Protein AF-A0AAW3DNM3-F1 (afdb_monomer)

Solvent-accessible surface area (backbone atoms only — not comparable to full-atom values): 3242 Å² total; per-residue (Å²): 74,94,89,76,71,49,85,62,97,46,69,41,57,44,50,24,49,50,31,43,71,68,59,73,18,61,37,53,41,87,89,73,22,53,63,23,74,42,66,67,61,46,54,60,53,48,33,71,76,72,62,62,70,133

pLDDT: mean 86.43, std 6.5, range [61.69, 93.44]

InterPro domains:
  IPR013087 Zinc finger C2H2-type [PF00096] (27-49)
  IPR013087 Zinc finger C2H2-type [PS00028] (29-49)
  IPR013087 Zinc finger C2H2-type [PS50157] (1-26)
  IPR013087 Zinc finger C2H2-type [PS50157] (27-54)
  IPR036236 Zinc finger C2H2 superfamily [SSF57667] (8-54)

Nearest PDB structures (foldseek):
  2i13-assembly2_B  TM=5.656E-01  e=2.712E-04  Mus musculus
  5ei9-assembly2_F  TM=5.689E-01  e=5.501E-04  Homo sapiens
  8e3d-assembly3_F  TM=5.578E-01  e=3.223E-03  Homo sapiens
  8e3e-assembly2_B  TM=5.710E-01  e=3.713E-03  Homo sapiens
  5yeg-assembly1_A  TM=5.687E-01  e=7.530E-03  Homo sapiens

Secondary structure (DSSP, 8-state):
-TTT----SSHHHHHHHHHHHHSSS-EE-TTT--EESSHHHHHHHHHHHHT---

Structure (mmCIF, N/CA/C/O backbone):
data_AF-A0AAW3DNM3-F1
#
_entry.id   AF-A0AAW3DNM3-F1
#
loop_
_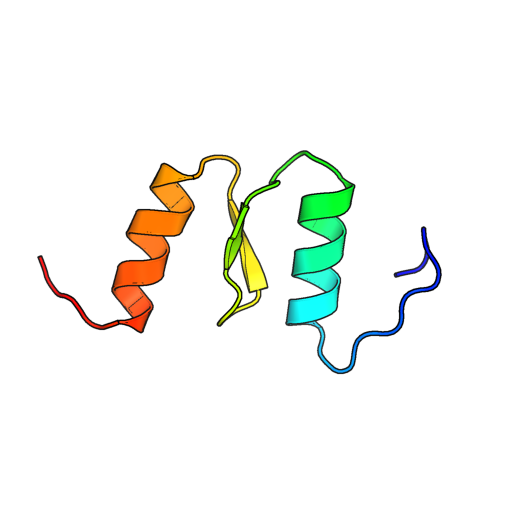atom_site.group_PDB
_atom_site.id
_atom_site.type_symbol
_atom_site.label_atom_id
_atom_site.label_alt_id
_atom_site.label_comp_id
_atom_site.label_asym_id
_atom_site.label_entity_id
_atom_site.label_seq_id
_atom_site.pdbx_PDB_ins_code
_atom_site.Cartn_x
_atom_site.Cartn_y
_atom_site.Cartn_z
_atom_site.occupancy
_atom_site.B_iso_or_equ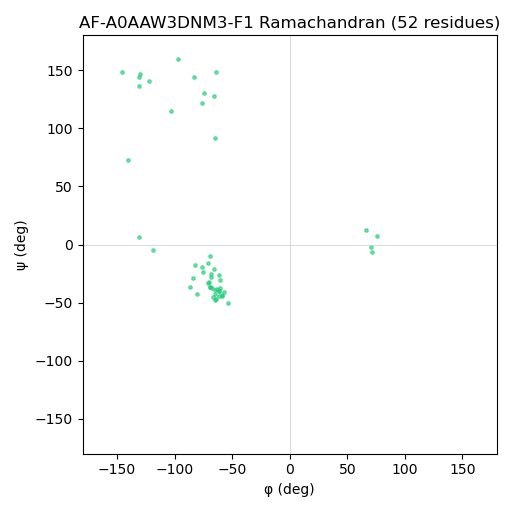iv
_atom_site.auth_seq_id
_atom_site.auth_comp_id
_atom_site.auth_asym_id
_atom_site.auth_atom_id
_atom_site.pdbx_PDB_model_num
ATOM 1 N N . CYS A 1 1 ? -6.802 -2.400 13.863 1.00 84.75 1 CYS A N 1
ATOM 2 C CA . CYS A 1 1 ? -6.059 -1.205 14.294 1.00 84.75 1 CYS A CA 1
ATOM 3 C C . CYS A 1 1 ? -6.486 -0.867 15.709 1.00 84.75 1 CYS A C 1
ATOM 5 O O . CYS A 1 1 ? -7.667 -0.629 15.929 1.00 84.75 1 CYS A O 1
ATOM 7 N N . SER A 1 2 ? -5.549 -0.881 16.656 1.00 79.50 2 SER A N 1
ATOM 8 C CA . SER A 1 2 ? -5.810 -0.566 18.067 1.00 79.50 2 SER A CA 1
ATOM 9 C C . SER A 1 2 ? -6.224 0.892 18.300 1.00 79.50 2 SER A C 1
ATOM 11 O O . SER A 1 2 ? -6.874 1.169 19.296 1.00 79.50 2 SER A O 1
ATOM 13 N N . GLN A 1 3 ? -5.905 1.803 17.372 1.00 82.62 3 GLN A N 1
ATOM 14 C CA . GLN A 1 3 ? -6.216 3.235 17.483 1.00 82.62 3 GLN A CA 1
ATOM 15 C C . GLN A 1 3 ? -7.635 3.606 17.022 1.00 82.62 3 GLN A C 1
ATOM 17 O O . GLN A 1 3 ? -8.200 4.575 17.506 1.00 82.62 3 GLN A O 1
ATOM 22 N N . CYS A 1 4 ? -8.230 2.867 16.079 1.00 88.12 4 CYS A N 1
ATOM 23 C CA . CYS A 1 4 ? -9.554 3.199 15.522 1.00 88.12 4 CYS A CA 1
ATOM 24 C C . CYS A 1 4 ? -10.542 2.021 15.497 1.00 88.12 4 CYS A C 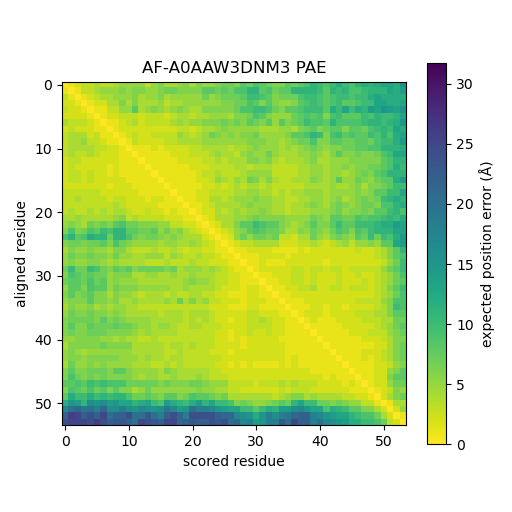1
ATOM 26 O O . CYS A 1 4 ? -11.603 2.115 14.886 1.00 88.12 4 CYS A O 1
ATOM 28 N N . GLY A 1 5 ? -10.185 0.878 16.089 1.00 86.75 5 GLY A N 1
ATOM 29 C CA . GLY A 1 5 ? -11.055 -0.300 16.187 1.00 86.75 5 GLY A CA 1
ATOM 30 C C . GLY A 1 5 ? -11.310 -1.049 14.872 1.00 86.75 5 GLY A C 1
ATOM 31 O O . GLY A 1 5 ? -11.967 -2.086 14.883 1.00 86.75 5 GLY A O 1
ATOM 32 N N . LYS A 1 6 ? -10.778 -0.589 13.729 1.00 90.19 6 LYS A N 1
ATOM 33 C CA . LYS A 1 6 ? -10.983 -1.256 12.430 1.00 90.19 6 LYS A CA 1
ATOM 34 C C . LYS A 1 6 ? -10.329 -2.640 12.386 1.00 90.19 6 LYS A C 1
ATOM 36 O O . LYS A 1 6 ? -9.130 -2.767 12.653 1.00 90.19 6 LYS A O 1
ATOM 41 N N . GLY A 1 7 ? -11.092 -3.661 12.003 1.00 90.00 7 GLY A N 1
ATOM 42 C CA . GLY A 1 7 ? -10.592 -5.012 11.733 1.00 90.00 7 GLY A CA 1
ATOM 43 C C . GLY A 1 7 ? -10.035 -5.144 10.314 1.00 90.00 7 GLY A C 1
ATOM 44 O O . GLY A 1 7 ? -10.567 -4.550 9.380 1.00 90.00 7 GLY A O 1
ATOM 45 N N . PHE A 1 8 ? -8.970 -5.928 10.145 1.00 89.38 8 PHE A N 1
ATOM 46 C CA . PHE A 1 8 ? -8.363 -6.213 8.843 1.00 89.38 8 PHE A CA 1
ATOM 47 C C . PHE A 1 8 ? -8.156 -7.716 8.700 1.00 89.38 8 PHE A C 1
ATOM 49 O O . PHE A 1 8 ? -7.689 -8.366 9.631 1.00 89.38 8 PHE A O 1
ATOM 56 N N . ARG A 1 9 ? -8.482 -8.257 7.522 1.00 89.62 9 ARG A N 1
ATOM 57 C CA . ARG A 1 9 ? -8.317 -9.685 7.204 1.00 89.62 9 ARG A CA 1
ATOM 58 C C . ARG A 1 9 ? -6.857 -10.073 6.939 1.00 89.62 9 ARG A C 1
ATOM 60 O O . ARG A 1 9 ? -6.496 -11.232 7.096 1.00 89.62 9 ARG A O 1
ATOM 67 N N . HIS A 1 10 ? -6.031 -9.102 6.546 1.00 87.50 10 HIS A N 1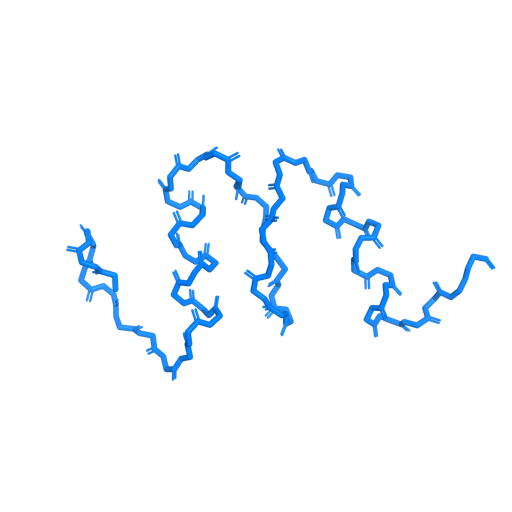
ATOM 68 C CA . HIS A 1 10 ? -4.628 -9.291 6.178 1.00 87.50 10 HIS A CA 1
ATOM 69 C C . HIS A 1 10 ? -3.733 -8.293 6.919 1.00 87.50 10 HIS A C 1
ATOM 71 O O . HIS A 1 10 ? -4.123 -7.142 7.140 1.00 87.50 10 HIS A O 1
ATOM 77 N N . SER A 1 11 ? -2.512 -8.715 7.256 1.00 85.88 11 SER A N 1
ATOM 78 C CA . SER A 1 11 ? -1.504 -7.867 7.907 1.00 85.88 11 SER A CA 1
ATOM 79 C C . SER A 1 11 ? -1.078 -6.688 7.028 1.00 85.88 11 SER A C 1
ATOM 81 O O . SER A 1 11 ? -0.945 -5.578 7.532 1.00 85.88 11 SER A O 1
ATOM 83 N N . SER A 1 12 ? -0.954 -6.889 5.713 1.00 83.94 12 SER A N 1
ATOM 84 C CA . SER A 1 12 ? -0.648 -5.829 4.740 1.00 83.94 12 SER A CA 1
ATOM 85 C C . SER A 1 12 ? -1.670 -4.690 4.779 1.00 83.94 12 SER A C 1
ATOM 87 O O . SER A 1 12 ? -1.297 -3.520 4.752 1.00 83.94 12 SER A O 1
ATOM 89 N N . ALA A 1 13 ? -2.956 -5.022 4.917 1.00 85.69 13 ALA A N 1
ATOM 90 C CA . ALA A 1 13 ? -4.031 -4.042 5.014 1.00 85.69 13 ALA A CA 1
ATOM 91 C C . ALA A 1 13 ? -3.988 -3.268 6.344 1.00 85.69 13 ALA A C 1
ATOM 93 O O . ALA A 1 13 ? -4.236 -2.064 6.359 1.00 85.69 13 ALA A O 1
ATOM 94 N N . LEU A 1 14 ? -3.618 -3.932 7.448 1.00 89.12 14 LEU A N 1
ATOM 95 C CA . LEU A 1 14 ? -3.410 -3.273 8.740 1.00 89.12 14 LEU A CA 1
ATOM 96 C C . LEU A 1 14 ? -2.205 -2.318 8.710 1.00 89.12 14 LEU A C 1
ATOM 98 O O . LEU A 1 14 ? -2.322 -1.194 9.192 1.00 89.12 14 LEU A O 1
ATOM 102 N N . ILE A 1 15 ? -1.078 -2.745 8.136 1.00 85.25 15 ILE A N 1
ATOM 103 C CA . ILE A 1 15 ? 0.151 -1.940 8.026 1.00 85.25 15 ILE A CA 1
ATOM 104 C C . ILE A 1 15 ? -0.088 -0.717 7.134 1.00 85.25 15 ILE A C 1
ATOM 106 O O . ILE A 1 15 ? 0.221 0.405 7.530 1.00 85.25 15 ILE A O 1
ATOM 110 N N . CYS A 1 16 ? -0.706 -0.923 5.967 1.00 86.50 16 CYS A N 1
ATOM 111 C CA . CYS A 1 16 ? -1.130 0.148 5.066 1.00 86.50 16 CYS A CA 1
ATOM 112 C C . CYS A 1 16 ? -1.995 1.173 5.809 1.00 86.50 16 CYS A C 1
ATOM 114 O O . CYS A 1 16 ? -1.703 2.367 5.804 1.00 86.50 16 CYS A O 1
ATOM 116 N N . HIS A 1 17 ? -3.011 0.699 6.531 1.00 88.31 17 HIS A N 1
ATOM 117 C CA . HIS A 1 17 ? -3.873 1.567 7.316 1.00 88.31 17 HIS A CA 1
ATOM 118 C C . HIS A 1 17 ? -3.106 2.368 8.378 1.00 88.31 17 HIS A C 1
ATOM 120 O O . HIS A 1 17 ? -3.341 3.567 8.504 1.00 88.31 17 HIS A O 1
ATOM 126 N N . GLN A 1 18 ? -2.185 1.740 9.113 1.00 87.00 18 GLN A N 1
ATOM 127 C CA . GLN A 1 18 ? -1.390 2.421 10.138 1.00 87.00 18 GLN A CA 1
ATOM 128 C C . GLN A 1 18 ? -0.458 3.486 9.550 1.00 87.00 18 GLN A C 1
ATOM 130 O O . GLN A 1 18 ? -0.363 4.565 10.123 1.00 87.00 18 GLN A O 1
ATOM 135 N N . CYS A 1 19 ? 0.167 3.232 8.398 1.00 85.75 19 CYS A N 1
ATOM 136 C CA . CYS A 1 19 ? 0.995 4.224 7.703 1.00 85.75 19 CYS A CA 1
ATOM 137 C C . CYS A 1 19 ? 0.219 5.470 7.281 1.00 85.75 19 CYS A C 1
ATOM 139 O O . CYS A 1 19 ? 0.700 6.591 7.436 1.00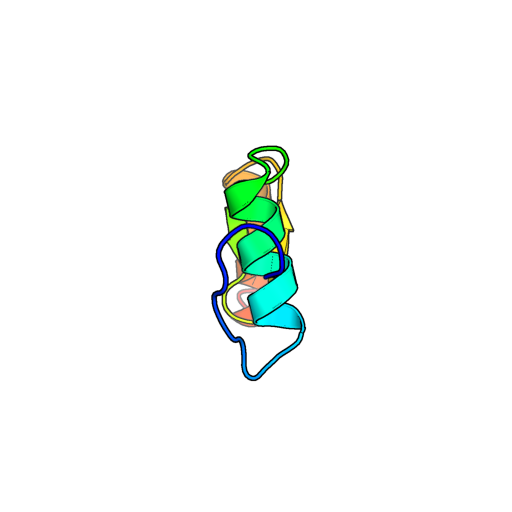 85.75 19 CYS A O 1
ATOM 141 N N . VAL A 1 20 ? -0.977 5.273 6.719 1.00 83.75 20 VAL A N 1
ATOM 142 C CA . VAL A 1 20 ? -1.817 6.398 6.294 1.00 83.75 20 VAL A CA 1
ATOM 143 C C . VAL A 1 20 ? -2.330 7.157 7.514 1.00 83.75 20 VAL A C 1
ATOM 145 O O . VAL A 1 20 ? -2.395 8.381 7.497 1.00 83.75 20 VAL A O 1
ATOM 148 N N . GLN A 1 21 ? -2.640 6.438 8.594 1.00 86.31 21 GLN A N 1
ATOM 149 C CA . GLN A 1 21 ? -3.113 7.028 9.839 1.00 86.31 21 GLN A CA 1
ATOM 150 C C . GLN A 1 21 ?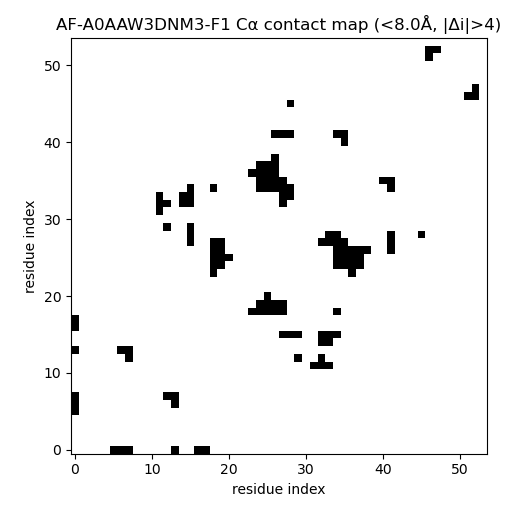 -2.011 7.787 10.602 1.00 86.31 21 GLN A C 1
ATOM 152 O O . GLN A 1 21 ? -2.325 8.785 11.244 1.00 86.31 21 GLN A O 1
ATOM 15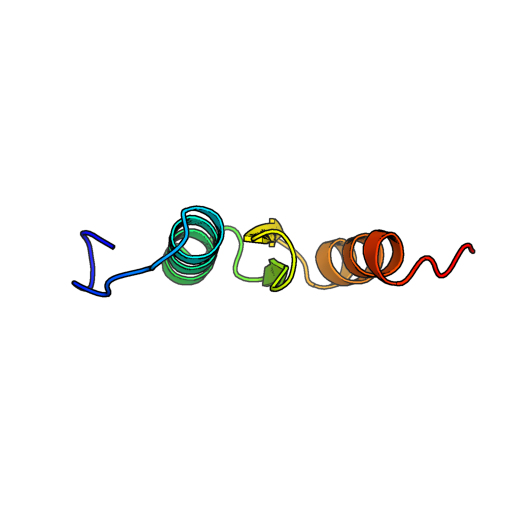7 N N . SER A 1 22 ? -0.744 7.355 10.532 1.00 84.12 22 SER A N 1
ATOM 158 C CA . SER A 1 22 ? 0.383 8.061 11.166 1.00 84.12 22 SER A CA 1
ATOM 159 C C . SER A 1 22 ? 0.823 9.308 10.398 1.00 84.12 22 SER A C 1
ATOM 161 O O . SER A 1 22 ? 1.496 10.165 10.962 1.00 84.12 22 SER A O 1
ATOM 163 N N . GLY A 1 23 ? 0.473 9.417 9.112 1.00 80.19 23 GLY A N 1
ATOM 164 C CA . GLY A 1 23 ? 0.855 10.542 8.257 1.00 80.19 23 GLY A CA 1
ATOM 165 C C . GLY A 1 23 ? 2.339 10.576 7.864 1.00 80.19 23 GLY A C 1
ATOM 166 O O . GLY A 1 23 ? 2.713 11.374 7.011 1.00 80.19 23 GLY A O 1
ATOM 167 N N . GLU A 1 24 ? 3.183 9.693 8.410 1.00 82.12 24 GLU A N 1
ATOM 168 C CA . GLU A 1 24 ? 4.614 9.620 8.071 1.00 82.12 24 GLU A CA 1
ATOM 169 C C . GLU A 1 24 ? 4.844 9.080 6.653 1.00 82.12 24 GLU A C 1
ATOM 171 O O . GLU A 1 24 ? 5.803 9.439 5.965 1.00 82.12 24 GLU A O 1
ATOM 176 N N . ARG A 1 25 ? 3.959 8.181 6.209 1.00 87.31 25 ARG A N 1
ATOM 177 C CA . ARG A 1 25 ? 3.991 7.554 4.882 1.00 87.31 25 ARG A CA 1
ATOM 178 C C . ARG A 1 25 ? 2.566 7.442 4.343 1.00 87.31 25 ARG A C 1
ATOM 180 O O . ARG A 1 25 ? 2.016 6.340 4.308 1.00 87.31 25 ARG A O 1
ATOM 187 N N . PRO A 1 26 ? 1.951 8.566 3.933 1.00 85.12 26 PRO A N 1
ATOM 188 C CA . PRO A 1 26 ? 0.534 8.604 3.576 1.00 85.12 26 PRO A CA 1
ATOM 189 C C . PRO A 1 26 ? 0.220 7.839 2.284 1.00 85.12 26 PRO A C 1
ATOM 191 O O . PRO A 1 26 ? -0.945 7.614 1.966 1.00 85.12 26 PRO A O 1
ATOM 194 N N . TYR A 1 27 ? 1.242 7.417 1.537 1.00 90.81 27 TYR A N 1
ATOM 195 C CA . TYR A 1 27 ? 1.084 6.719 0.269 1.00 90.81 27 TYR A CA 1
ATOM 196 C C . TYR A 1 27 ? 1.340 5.231 0.464 1.00 90.81 27 TYR A C 1
ATOM 198 O O . TYR A 1 27 ? 2.461 4.831 0.760 1.00 90.81 27 TYR A O 1
ATOM 206 N N . ALA A 1 28 ? 0.329 4.390 0.274 1.00 90.00 28 ALA A N 1
ATOM 207 C CA . ALA A 1 28 ? 0.466 2.948 0.432 1.00 90.00 28 ALA A CA 1
ATOM 208 C C . ALA A 1 28 ? 0.081 2.190 -0.840 1.00 90.00 28 ALA A C 1
ATOM 210 O O . ALA A 1 28 ? -0.872 2.536 -1.535 1.00 90.00 28 ALA A O 1
ATOM 211 N N . CYS A 1 29 ? 0.835 1.136 -1.143 1.00 89.88 29 CYS A N 1
ATOM 212 C CA . CYS A 1 29 ? 0.550 0.228 -2.239 1.00 89.88 29 CYS A CA 1
ATOM 213 C C . CYS A 1 29 ? -0.599 -0.706 -1.850 1.00 89.88 29 CYS A C 1
ATOM 215 O O . CYS A 1 29 ? -0.490 -1.449 -0.875 1.00 89.88 29 CYS A O 1
ATOM 217 N N . ALA A 1 30 ? -1.683 -0.697 -2.625 1.00 83.75 30 ALA A N 1
ATOM 218 C CA . ALA A 1 30 ? -2.843 -1.552 -2.379 1.00 83.75 30 ALA A CA 1
ATOM 219 C C . ALA A 1 30 ? -2.559 -3.046 -2.622 1.00 83.75 30 ALA A C 1
ATOM 221 O O . ALA A 1 30 ? -3.207 -3.893 -2.015 1.00 83.75 30 ALA A O 1
ATOM 222 N N . GLU A 1 31 ? -1.582 -3.368 -3.473 1.00 86.50 31 GLU A N 1
ATOM 223 C CA . GLU A 1 31 ? -1.276 -4.748 -3.866 1.00 86.50 31 GLU A CA 1
ATOM 224 C C . GLU A 1 31 ? -0.435 -5.483 -2.817 1.00 86.50 31 GLU A C 1
ATOM 226 O O . GLU A 1 31 ? -0.727 -6.626 -2.475 1.00 86.50 31 GLU A O 1
ATOM 231 N N . CYS A 1 32 ? 0.581 -4.823 -2.250 1.00 87.56 32 CYS A N 1
ATOM 232 C CA . CYS A 1 32 ? 1.494 -5.447 -1.283 1.00 87.56 32 CYS A CA 1
ATOM 233 C C . CYS A 1 32 ? 1.490 -4.794 0.112 1.00 87.56 32 CYS A C 1
ATOM 235 O O . CYS A 1 32 ? 2.145 -5.291 1.027 1.00 87.56 32 CYS A O 1
ATOM 237 N N . GLY A 1 33 ? 0.765 -3.688 0.306 1.00 86.25 33 GLY A N 1
ATOM 238 C CA . GLY A 1 33 ? 0.671 -2.967 1.584 1.00 86.25 33 GLY A CA 1
ATOM 239 C C . GLY A 1 33 ? 1.894 -2.117 1.941 1.00 86.25 33 GLY A C 1
ATOM 240 O O . GLY A 1 33 ? 1.975 -1.602 3.054 1.00 86.25 33 GLY A O 1
ATOM 241 N N . LYS A 1 34 ? 2.861 -1.970 1.026 1.00 88.25 34 LYS A N 1
ATOM 242 C CA . LYS A 1 34 ? 4.101 -1.216 1.257 1.00 88.25 34 LYS A CA 1
ATOM 243 C C . LYS A 1 34 ? 3.828 0.289 1.239 1.00 88.25 34 LYS A C 1
ATOM 245 O O . LYS A 1 34 ? 3.201 0.786 0.308 1.00 88.25 34 LYS A O 1
ATOM 250 N N . CYS A 1 35 ? 4.305 1.012 2.246 1.00 90.31 35 CYS A N 1
ATOM 251 C CA . CYS A 1 35 ? 4.079 2.453 2.367 1.00 90.31 35 CYS A CA 1
ATOM 252 C C . CYS A 1 35 ? 5.251 3.270 1.825 1.00 90.31 35 CYS A C 1
ATOM 254 O O . CYS A 1 35 ? 6.381 2.793 1.812 1.00 90.31 35 CYS A O 1
ATOM 256 N N . PHE A 1 36 ? 5.028 4.538 1.497 1.00 91.88 36 PHE A N 1
ATOM 257 C CA . PHE A 1 36 ? 5.985 5.496 0.946 1.00 91.88 36 PHE A CA 1
ATOM 258 C C . PHE A 1 36 ? 5.676 6.905 1.469 1.00 9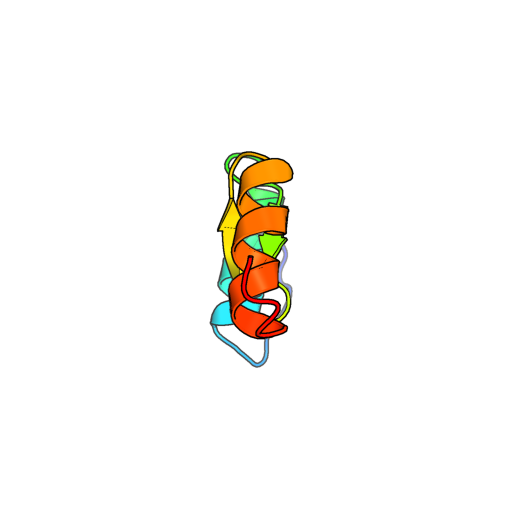1.88 36 PHE A C 1
ATOM 260 O O . PHE A 1 36 ? 4.522 7.243 1.729 1.00 91.88 36 PHE A O 1
ATOM 267 N N . SER A 1 37 ? 6.712 7.727 1.635 1.00 90.50 37 SER A N 1
ATOM 268 C CA . SER A 1 37 ? 6.574 9.129 2.058 1.00 90.50 37 SER A CA 1
ATOM 269 C C . SER A 1 37 ? 6.237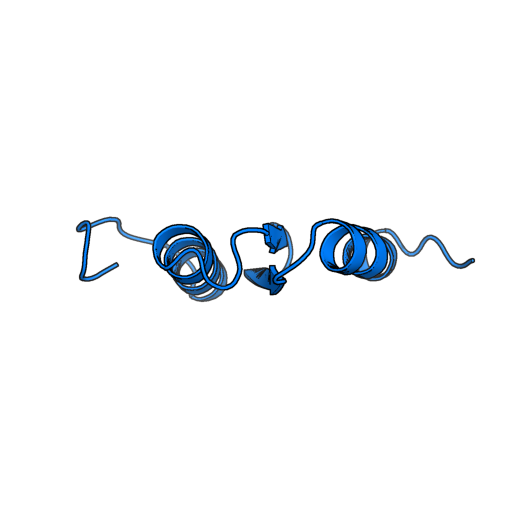 10.069 0.899 1.00 90.50 37 SER A C 1
ATOM 271 O O . SER A 1 37 ? 5.753 11.172 1.131 1.00 90.50 37 SER A O 1
ATOM 273 N N . ARG A 1 38 ? 6.452 9.639 -0.353 1.00 91.69 38 ARG A N 1
ATOM 274 C CA . ARG A 1 38 ? 6.190 10.424 -1.567 1.00 91.69 38 ARG A CA 1
ATOM 275 C C . ARG A 1 38 ? 5.391 9.616 -2.585 1.00 91.69 38 ARG A C 1
ATOM 277 O O . ARG A 1 38 ? 5.652 8.429 -2.778 1.00 91.69 38 ARG A O 1
ATOM 284 N N . THR A 1 39 ? 4.491 10.286 -3.304 1.00 91.31 39 THR A N 1
ATOM 285 C CA . THR A 1 39 ? 3.699 9.682 -4.388 1.00 91.31 39 THR A CA 1
ATOM 286 C C . THR A 1 39 ? 4.577 9.137 -5.511 1.00 91.31 39 THR A C 1
ATOM 288 O O . THR A 1 39 ? 4.283 8.074 -6.043 1.00 91.31 39 THR A O 1
ATOM 291 N N . ALA A 1 40 ? 5.679 9.820 -5.840 1.00 92.94 40 ALA A N 1
ATOM 292 C CA . ALA A 1 40 ? 6.605 9.384 -6.887 1.00 92.94 40 ALA A CA 1
ATOM 293 C C . ALA A 1 40 ? 7.236 8.015 -6.578 1.00 92.94 40 ALA A C 1
ATOM 295 O O . ALA A 1 40 ? 7.327 7.169 -7.461 1.00 92.94 40 ALA A O 1
ATOM 296 N N . ASP A 1 41 ? 7.606 7.764 -5.316 1.00 93.44 41 ASP A N 1
ATOM 297 C CA . ASP A 1 41 ? 8.173 6.473 -4.909 1.00 93.44 41 ASP A CA 1
ATOM 298 C C . ASP A 1 41 ? 7.126 5.353 -5.002 1.00 93.44 41 ASP A C 1
ATOM 300 O O . ASP A 1 41 ? 7.448 4.238 -5.413 1.00 93.44 41 ASP A O 1
ATOM 304 N N . LEU A 1 42 ? 5.866 5.653 -4.657 1.00 92.88 42 LEU A N 1
ATOM 305 C CA . LEU A 1 42 ? 4.752 4.722 -4.837 1.00 92.88 42 LEU A CA 1
ATOM 306 C C . LEU A 1 42 ? 4.496 4.437 -6.324 1.00 92.88 42 LEU A C 1
ATOM 308 O O . LEU A 1 42 ? 4.274 3.284 -6.679 1.00 92.88 42 LEU A O 1
ATOM 312 N N . ASP A 1 43 ? 4.525 5.452 -7.188 1.00 92.00 43 ASP A N 1
ATOM 313 C CA . ASP A 1 43 ? 4.289 5.279 -8.625 1.00 92.00 43 ASP A CA 1
ATOM 314 C C . ASP A 1 43 ? 5.373 4.414 -9.277 1.00 92.00 43 ASP A C 1
ATOM 316 O O . ASP A 1 43 ? 5.061 3.434 -9.951 1.00 92.00 43 ASP A O 1
ATOM 320 N N . ILE A 1 44 ? 6.647 4.695 -8.981 1.00 92.25 44 ILE A N 1
ATOM 321 C CA . ILE A 1 44 ? 7.777 3.864 -9.422 1.00 92.25 44 ILE A CA 1
ATOM 322 C C . ILE A 1 44 ? 7.621 2.439 -8.888 1.00 92.25 44 ILE A C 1
ATOM 324 O O . ILE A 1 44 ? 7.809 1.473 -9.625 1.00 92.25 44 ILE A O 1
ATOM 328 N N . HIS A 1 45 ? 7.241 2.292 -7.617 1.00 92.56 45 HIS A N 1
ATOM 329 C CA . HIS A 1 45 ? 6.996 0.984 -7.029 1.00 92.56 45 HIS A CA 1
ATOM 330 C C . HIS A 1 45 ? 5.868 0.229 -7.736 1.00 92.56 45 HIS A C 1
ATOM 332 O O . HIS A 1 45 ? 6.006 -0.967 -7.945 1.00 92.56 45 HIS A O 1
ATOM 338 N N . ARG A 1 46 ? 4.773 0.885 -8.132 1.00 91.31 46 ARG A N 1
ATOM 339 C CA . ARG A 1 46 ? 3.652 0.219 -8.817 1.00 91.31 46 ARG A CA 1
ATOM 340 C C . ARG A 1 46 ? 4.061 -0.423 -10.142 1.00 91.31 46 ARG A C 1
ATOM 342 O O . ARG A 1 46 ? 3.529 -1.478 -10.473 1.00 91.31 46 ARG A O 1
ATOM 349 N N . ARG A 1 47 ? 5.051 0.141 -10.842 1.00 90.62 47 ARG A N 1
ATOM 350 C CA . ARG A 1 47 ? 5.570 -0.421 -12.104 1.00 90.62 47 ARG A CA 1
ATOM 351 C C . ARG A 1 47 ? 6.162 -1.820 -11.940 1.00 90.62 47 ARG A C 1
ATOM 353 O O . ARG A 1 47 ? 6.143 -2.610 -12.877 1.00 90.62 47 ARG A O 1
ATOM 360 N N . ILE A 1 48 ? 6.642 -2.169 -10.739 1.00 89.75 48 ILE A N 1
ATOM 361 C CA . ILE A 1 48 ? 7.162 -3.521 -10.483 1.00 89.75 48 ILE A CA 1
ATOM 362 C C . ILE A 1 48 ? 6.054 -4.577 -10.509 1.00 89.75 48 ILE A C 1
ATOM 364 O O . ILE A 1 48 ? 6.338 -5.733 -10.805 1.00 89.75 48 ILE A O 1
ATOM 368 N N . HIS A 1 49 ? 4.819 -4.190 -10.175 1.00 89.31 49 HIS A N 1
ATOM 369 C CA . HIS A 1 49 ? 3.682 -5.107 -10.162 1.00 89.31 49 HIS A CA 1
ATOM 370 C C . HIS A 1 49 ? 3.018 -5.204 -11.529 1.00 89.31 49 HIS A C 1
ATOM 372 O O . HIS A 1 49 ? 2.617 -6.290 -11.935 1.00 89.31 49 HIS A O 1
ATOM 378 N N . THR A 1 50 ? 2.950 -4.091 -12.268 1.00 85.50 50 THR A N 1
ATOM 379 C CA . THR A 1 50 ? 2.429 -4.098 -13.645 1.00 85.50 50 THR A CA 1
ATOM 380 C C . THR A 1 50 ? 3.383 -4.780 -14.622 1.00 85.50 50 THR A C 1
ATOM 382 O O . THR A 1 50 ? 2.977 -5.139 -15.724 1.00 85.50 50 THR A O 1
ATOM 385 N N . GLY A 1 51 ? 4.647 -4.983 -14.233 1.00 79.81 51 GLY A N 1
ATOM 386 C CA . GLY A 1 51 ? 5.658 -5.560 -15.112 1.00 79.81 51 GLY A CA 1
ATOM 387 C C . GLY A 1 51 ? 5.997 -4.653 -16.297 1.00 79.81 51 GLY A C 1
ATOM 388 O O . GLY A 1 51 ? 6.663 -5.108 -17.228 1.00 79.81 51 GLY A O 1
ATOM 389 N N . GLU A 1 52 ? 5.568 -3.385 -16.265 1.00 67.62 52 GLU A N 1
ATOM 390 C CA . GLU A 1 52 ? 6.018 -2.353 -17.193 1.00 67.62 52 GLU A CA 1
ATOM 391 C C . GLU A 1 52 ? 7.512 -2.123 -16.948 1.00 67.62 52 GLU A C 1
ATOM 393 O O . GLU A 1 52 ? 7.932 -1.371 -16.065 1.00 67.62 52 GLU A O 1
ATOM 398 N N . ARG A 1 53 ? 8.335 -2.860 -17.700 1.00 61.97 53 ARG A N 1
ATOM 399 C CA . ARG A 1 53 ? 9.770 -2.596 -17.817 1.00 61.97 53 ARG A CA 1
ATOM 400 C C . ARG A 1 53 ? 9.963 -1.224 -18.485 1.00 61.97 53 ARG A C 1
ATOM 402 O O . ARG A 1 53 ? 9.105 -0.838 -19.277 1.00 61.97 53 ARG A O 1
ATOM 409 N N . PRO A 1 54 ? 11.040 -0.498 -18.129 1.00 61.69 54 PRO A N 1
ATOM 410 C CA . PRO A 1 54 ? 11.335 0.820 -18.690 1.00 61.69 54 PRO A CA 1
ATOM 411 C C . PRO A 1 54 ? 11.429 0.807 -20.216 1.00 61.69 54 PRO A C 1
ATOM 413 O O . PRO A 1 54 ? 11.803 -0.254 -20.773 1.00 61.69 54 PRO A O 1
#

Mean predicted aligned error: 5.23 Å

Radius of gyration: 12.21 Å; Cα contacts (8 Å, |Δi|>4): 63; chains: 1; bounding box: 22×20×37 Å

Organism: NCBI:txid240206

Sequence (54 aa):
CSQCGKGFRHSSALICHQCVQSGERPYACAECGKCFSRTADLDIHRRIHTGERP

Foldseek 3Di:
DVVPPDDDPDPLVVLLVVLCVVLCFVAADPPRSDTHNDPVVVVVVVCVVVVPDD